Protein AF-A0A2N9WVD2-F1 (afdb_monomer_lite)

Organism: NCBI:txid1196083

Foldseek 3Di:
DPPLLVVLQVLLCVQVVDRDDSPQLLSVLSSVLLVVLVPPVLDLVVSVVVSVVPPPSVVVDDPVSVVSNSVSSNVVSVVVLVVDPCVVVVVVVDDDDPDDPDDDDDPPDPVNVVVVVVVVVVVVVVVVVVVVVVVVVVVVVPD

Secondary structure (DSSP, 8-state):
--HHHHHHHHHHHHHH-----TT-HHHHHHHHHHHHHTTTTT-HHHHHHHHHHH-GGGGG--HHHHHHHHHHHHHHHHHHHHH-TTHHHHHTT-SS-S---S--S----HHHHHHHHHHHHHHHHHHHHHHHHHHHHHHHTT-

pLDDT: mean 73.01, std 15.59, range [36.78, 88.25]

Sequence (143 aa):
MDNNIQNVIDDIYTVTKHRLDANDPLVKVLYFSLFIADKHQYILADILKEIERHCPEYAQLDNERLSMLPDVLHMQIERFNRNSEKFVEYSQKKTTNDLDLEESPKSITLATLILGYVVLLTVVIGLATIIRICLRILSEMGL

Radius of gyration: 29.09 Å; chains: 1; bounding box: 70×26×76 Å

Structure (mmCIF, N/CA/C/O backbone):
data_AF-A0A2N9WVD2-F1
#
_entry.id   AF-A0A2N9WVD2-F1
#
loop_
_atom_site.group_PDB
_atom_site.id
_atom_site.type_symbol
_atom_site.label_atom_id
_atom_site.label_alt_id
_atom_site.label_comp_id
_atom_site.label_asym_id
_atom_site.label_entity_id
_atom_site.label_seq_id
_atom_site.pdbx_PDB_ins_code
_atom_site.Cartn_x
_atom_site.Cartn_y
_atom_site.Cartn_z
_atom_site.occupancy
_atom_site.B_iso_or_equiv
_atom_site.auth_seq_id
_atom_site.auth_comp_id
_atom_site.auth_asym_id
_atom_site.auth_atom_id
_atom_site.pdbx_PDB_model_num
ATOM 1 N N . MET A 1 1 ? -17.761 -11.676 12.877 1.00 57.44 1 MET A N 1
ATOM 2 C CA . MET A 1 1 ? -17.062 -10.619 12.122 1.00 57.44 1 MET A CA 1
ATOM 3 C C . MET A 1 1 ? -15.658 -11.134 11.865 1.00 57.44 1 MET A C 1
ATOM 5 O O . MET A 1 1 ? -15.128 -11.774 12.763 1.00 57.44 1 MET A O 1
ATOM 9 N N . ASP A 1 2 ? -15.124 -10.998 10.652 1.00 76.38 2 ASP A N 1
ATOM 10 C CA . ASP A 1 2 ? -13.764 -11.464 10.341 1.00 76.38 2 ASP A CA 1
ATOM 11 C C . ASP A 1 2 ? -12.763 -10.754 11.271 1.00 76.38 2 ASP A C 1
ATOM 13 O O . ASP A 1 2 ? -12.787 -9.526 11.376 1.00 76.38 2 ASP A O 1
ATOM 17 N N . ASN A 1 3 ? -11.918 -11.518 11.971 1.00 76.56 3 ASN A N 1
ATOM 18 C CA . ASN A 1 3 ? -10.924 -10.976 12.903 1.00 76.56 3 ASN A CA 1
ATOM 19 C C . ASN A 1 3 ? -9.993 -9.974 12.205 1.00 76.56 3 ASN A C 1
ATOM 21 O O . ASN A 1 3 ? -9.569 -8.994 12.813 1.00 76.56 3 ASN A O 1
ATOM 25 N N . ASN A 1 4 ? -9.730 -10.175 10.913 1.00 80.12 4 ASN A N 1
ATOM 26 C CA . ASN A 1 4 ? -8.917 -9.266 10.115 1.00 80.12 4 ASN A CA 1
ATOM 27 C C . ASN A 1 4 ? -9.635 -7.935 9.840 1.00 80.12 4 ASN A C 1
ATOM 29 O O . ASN A 1 4 ? -8.991 -6.892 9.860 1.00 80.12 4 ASN A O 1
ATOM 33 N N . ILE A 1 5 ? -10.962 -7.935 9.664 1.00 83.25 5 ILE A N 1
ATOM 34 C CA . ILE A 1 5 ? -11.747 -6.696 9.507 1.00 83.25 5 ILE A CA 1
ATOM 35 C C . ILE A 1 5 ? -11.743 -5.894 10.811 1.00 83.25 5 ILE A C 1
ATOM 37 O O . ILE A 1 5 ? -11.582 -4.676 10.780 1.00 83.25 5 ILE A O 1
ATOM 41 N N . GLN A 1 6 ? -11.880 -6.560 11.962 1.00 84.62 6 GLN A N 1
ATOM 42 C CA . GLN A 1 6 ? -11.829 -5.870 13.252 1.00 84.62 6 GLN A CA 1
ATOM 43 C C . GLN A 1 6 ? -10.456 -5.225 13.491 1.00 84.62 6 GLN A C 1
ATOM 45 O O . GLN A 1 6 ? -10.398 -4.067 13.892 1.00 84.62 6 GLN A O 1
ATOM 50 N N . ASN A 1 7 ? -9.367 -5.923 13.151 1.00 84.50 7 ASN A N 1
ATOM 51 C CA . ASN A 1 7 ? -8.014 -5.369 13.236 1.00 84.50 7 ASN A CA 1
ATOM 52 C C . ASN A 1 7 ? -7.841 -4.118 12.361 1.00 84.50 7 ASN A C 1
ATOM 54 O O . ASN A 1 7 ? -7.232 -3.148 12.801 1.00 84.50 7 ASN A O 1
ATOM 58 N N . VAL A 1 8 ? -8.403 -4.113 11.147 1.00 84.56 8 VAL A N 1
ATOM 59 C CA . VAL A 1 8 ? -8.372 -2.943 10.253 1.00 84.56 8 VAL A CA 1
ATOM 60 C C . VAL A 1 8 ? -9.128 -1.762 10.860 1.00 84.56 8 VAL A C 1
ATOM 62 O O . VAL A 1 8 ? -8.635 -0.637 10.834 1.00 84.56 8 VAL A O 1
ATOM 65 N N . ILE A 1 9 ? -10.304 -1.999 11.440 1.00 85.50 9 ILE A N 1
ATOM 66 C CA . ILE A 1 9 ? -11.088 -0.947 12.103 1.00 85.50 9 ILE A CA 1
ATOM 67 C C . ILE A 1 9 ? -10.326 -0.383 13.306 1.00 85.50 9 ILE A C 1
ATOM 69 O O . ILE A 1 9 ? -10.282 0.835 13.492 1.00 85.50 9 ILE A O 1
ATOM 73 N N . ASP A 1 10 ? -9.694 -1.248 14.096 1.00 86.12 10 ASP A N 1
ATOM 74 C CA . ASP A 1 10 ? -8.889 -0.839 15.245 1.00 86.12 10 ASP A CA 1
ATOM 75 C C . ASP A 1 10 ? -7.646 -0.049 14.801 1.00 86.12 10 ASP A C 1
ATOM 77 O O . ASP A 1 10 ? -7.267 0.935 15.445 1.00 86.12 10 ASP A O 1
ATOM 81 N N . ASP A 1 11 ? -7.046 -0.414 13.668 1.00 83.56 11 ASP A N 1
ATOM 82 C CA . ASP A 1 11 ? -5.917 0.297 13.069 1.00 83.56 11 ASP A CA 1
ATOM 83 C C . ASP A 1 11 ? -6.316 1.700 12.597 1.00 83.56 11 ASP A C 1
ATOM 85 O O . ASP A 1 11 ? -5.665 2.691 12.944 1.00 83.56 11 ASP A O 1
ATOM 89 N N . ILE A 1 12 ? -7.440 1.813 11.892 1.00 84.12 12 ILE A N 1
ATOM 90 C CA . ILE A 1 12 ? -7.999 3.107 11.489 1.00 84.12 12 ILE A CA 1
ATOM 91 C C . ILE A 1 12 ? -8.286 3.961 12.720 1.00 84.12 12 ILE A C 1
ATOM 93 O O . ILE A 1 12 ? -7.880 5.124 12.764 1.00 84.12 12 ILE A O 1
ATOM 97 N N . TYR A 1 13 ? -8.929 3.399 13.745 1.00 85.88 13 TYR A N 1
ATOM 98 C CA . TYR A 1 13 ? -9.200 4.115 14.990 1.00 85.88 13 TYR A CA 1
ATOM 99 C C . TYR A 1 13 ? -7.910 4.566 15.684 1.00 85.88 13 TYR A C 1
ATOM 101 O O . TYR A 1 13 ? -7.858 5.653 16.261 1.00 85.88 13 TYR A O 1
ATOM 109 N N . THR A 1 14 ? -6.848 3.768 15.617 1.00 83.94 14 THR A N 1
ATOM 110 C CA . THR A 1 14 ? -5.561 4.113 16.229 1.00 83.94 14 THR A CA 1
ATOM 111 C C . THR A 1 14 ? -4.964 5.375 15.608 1.00 83.94 14 THR A C 1
ATOM 113 O O . THR A 1 14 ? -4.545 6.261 16.362 1.00 83.94 14 THR A O 1
ATOM 116 N N . VAL A 1 15 ? -4.997 5.484 14.277 1.00 78.81 15 VAL A N 1
ATOM 117 C CA . VAL A 1 15 ? -4.407 6.592 13.506 1.00 78.81 15 VAL A CA 1
ATOM 118 C C . VAL A 1 15 ? -5.323 7.816 13.471 1.00 78.81 15 VAL A C 1
ATOM 120 O O . VAL A 1 15 ? -4.907 8.921 13.803 1.00 78.81 15 VAL A O 1
ATOM 123 N N . THR A 1 16 ? -6.592 7.617 13.126 1.00 77.81 16 THR A N 1
ATOM 124 C CA . THR A 1 16 ? -7.536 8.704 12.809 1.00 77.81 16 THR A CA 1
ATOM 125 C C . THR A 1 16 ? -8.401 9.116 13.998 1.00 77.81 16 THR A C 1
ATOM 127 O O . THR A 1 16 ? -9.048 10.159 13.973 1.00 77.81 16 THR A O 1
ATOM 130 N N . LYS A 1 17 ? -8.451 8.293 15.057 1.00 82.94 17 LYS A N 1
ATOM 131 C CA . LYS A 1 17 ? -9.415 8.409 16.169 1.00 82.94 17 LYS A CA 1
ATOM 132 C C . LYS A 1 17 ? -10.878 8.350 15.721 1.00 82.94 17 LYS A C 1
ATOM 134 O O . LYS A 1 17 ? -11.764 8.748 16.475 1.00 82.94 17 LYS A O 1
ATOM 139 N N . HIS A 1 18 ? -11.157 7.857 14.516 1.00 79.50 18 HIS A N 1
ATOM 140 C CA . HIS A 1 18 ? -12.509 7.718 13.982 1.00 79.50 18 HIS A CA 1
ATOM 141 C C . HIS A 1 18 ? -12.916 6.246 13.966 1.00 79.50 18 HIS A C 1
ATOM 143 O O . HIS A 1 18 ? -12.151 5.374 13.556 1.00 79.50 18 HIS A O 1
ATOM 149 N N . ARG A 1 19 ? -14.124 5.955 14.461 1.00 79.25 19 ARG A N 1
ATOM 150 C CA . ARG A 1 19 ? -14.712 4.615 14.369 1.00 79.25 19 ARG A CA 1
ATOM 151 C C . ARG A 1 19 ? -15.520 4.530 13.087 1.00 79.25 19 ARG A C 1
ATOM 153 O O . ARG A 1 19 ? -16.584 5.137 12.996 1.00 79.25 19 ARG A O 1
ATOM 160 N N . LEU A 1 20 ? -14.993 3.793 12.119 1.00 83.94 20 LEU A N 1
ATOM 161 C CA . LEU A 1 20 ? -15.683 3.515 10.867 1.00 83.94 20 LEU A CA 1
ATOM 162 C C . LEU A 1 20 ? -16.486 2.216 10.963 1.00 83.94 20 LEU A C 1
ATOM 164 O O . LEU A 1 20 ? -16.158 1.320 11.743 1.00 83.94 20 LEU A O 1
ATOM 168 N N . ASP A 1 21 ? -17.553 2.141 10.170 1.00 85.62 21 ASP A N 1
ATOM 169 C CA . ASP A 1 21 ? -18.354 0.928 10.022 1.00 85.62 21 ASP A CA 1
ATOM 170 C C . ASP A 1 21 ? -17.590 -0.133 9.220 1.00 85.62 21 ASP A C 1
ATOM 172 O O . ASP A 1 21 ? -16.778 0.186 8.356 1.00 85.62 21 ASP A O 1
ATOM 176 N N . ALA A 1 22 ? -17.884 -1.410 9.448 1.00 83.56 22 ALA A N 1
ATOM 177 C CA . ALA A 1 22 ? -17.251 -2.497 8.703 1.00 83.56 22 ALA A CA 1
ATOM 178 C C . ALA A 1 22 ? -17.521 -2.443 7.187 1.00 83.56 22 ALA A C 1
ATOM 180 O O . ALA A 1 22 ? -16.733 -2.961 6.397 1.00 83.56 22 ALA A O 1
ATOM 181 N N . ASN A 1 23 ? -18.630 -1.829 6.769 1.00 86.38 23 ASN A N 1
ATOM 182 C CA . ASN A 1 23 ? -18.993 -1.681 5.361 1.00 86.38 23 ASN A CA 1
ATOM 183 C C . ASN A 1 23 ? -18.377 -0.448 4.702 1.00 86.38 23 ASN A C 1
ATOM 185 O O . ASN A 1 23 ? -18.592 -0.234 3.504 1.00 86.38 23 ASN A O 1
ATOM 189 N N . ASP A 1 24 ? -17.640 0.347 5.471 1.00 88.00 24 ASP A N 1
ATOM 190 C CA . ASP A 1 24 ? -17.026 1.569 5.007 1.00 88.00 24 ASP A CA 1
ATOM 191 C C . ASP A 1 24 ? -16.024 1.303 3.863 1.00 88.00 24 ASP A C 1
ATOM 193 O O . ASP A 1 24 ? -15.215 0.372 3.962 1.00 88.00 24 ASP A O 1
ATOM 197 N N . PRO A 1 25 ? -16.040 2.103 2.778 1.00 87.06 25 PRO A N 1
ATOM 198 C CA . PRO A 1 25 ? -15.112 1.931 1.663 1.00 87.06 25 PRO A CA 1
ATOM 199 C C . PRO A 1 25 ? -13.637 1.916 2.085 1.00 87.06 25 PRO A C 1
ATOM 201 O O . PRO A 1 25 ? -12.868 1.114 1.559 1.00 87.06 25 PRO A O 1
ATOM 204 N N . LEU A 1 26 ? -13.237 2.722 3.078 1.00 87.56 26 LEU A N 1
ATOM 205 C CA . LEU A 1 26 ? -11.852 2.758 3.557 1.00 87.56 26 LEU A CA 1
ATOM 206 C C . LEU A 1 26 ? -11.477 1.467 4.289 1.00 87.56 26 LEU A C 1
ATOM 208 O O . LEU A 1 26 ? -10.378 0.950 4.096 1.00 87.56 26 LEU A O 1
ATOM 212 N N . VAL A 1 27 ? -12.403 0.905 5.072 1.00 87.19 27 VAL A N 1
ATOM 213 C CA . VAL A 1 27 ? -12.204 -0.388 5.746 1.00 87.19 27 VAL A CA 1
ATOM 214 C C . VAL A 1 27 ? -12.031 -1.503 4.718 1.00 87.19 27 VAL A C 1
ATOM 216 O O . VAL A 1 27 ? -11.129 -2.324 4.859 1.00 87.19 27 VAL A O 1
ATOM 219 N N . LYS A 1 28 ? -12.837 -1.517 3.652 1.00 88.25 28 LYS A N 1
ATOM 220 C CA . LYS A 1 28 ? -12.727 -2.522 2.581 1.00 88.25 28 LYS A CA 1
ATOM 221 C C . LYS A 1 28 ? -11.407 -2.421 1.821 1.00 88.25 28 LYS A C 1
ATOM 223 O O . LYS A 1 28 ? -10.763 -3.442 1.592 1.00 88.25 28 LYS A O 1
ATOM 228 N N . VAL A 1 29 ? -10.978 -1.203 1.495 1.00 87.25 29 VAL A N 1
ATOM 229 C CA . VAL A 1 29 ? -9.693 -0.938 0.831 1.00 87.25 29 VAL A CA 1
ATOM 230 C C . VAL A 1 29 ? -8.514 -1.400 1.696 1.00 87.25 29 VAL A C 1
ATOM 232 O O . VAL A 1 29 ? -7.626 -2.106 1.217 1.00 87.25 29 VAL A O 1
ATOM 235 N N . LEU A 1 30 ? -8.516 -1.055 2.984 1.00 87.88 30 LEU A N 1
ATOM 236 C CA . LEU A 1 30 ? -7.468 -1.449 3.932 1.00 87.88 30 LEU A CA 1
ATOM 237 C C . LEU A 1 30 ? -7.524 -2.925 4.332 1.00 87.88 30 LEU A C 1
ATOM 239 O O . LEU A 1 30 ? -6.538 -3.480 4.799 1.00 87.88 30 LEU A O 1
ATOM 243 N N . TYR A 1 31 ? -8.668 -3.579 4.174 1.00 87.38 31 TYR A N 1
ATOM 244 C CA . TYR A 1 31 ? -8.760 -5.026 4.294 1.00 87.38 31 TYR A CA 1
ATOM 245 C C . TYR A 1 31 ? -8.162 -5.710 3.059 1.00 87.38 31 TYR A C 1
ATOM 247 O O . TYR A 1 31 ? -7.410 -6.673 3.192 1.00 87.38 31 TYR A O 1
ATOM 255 N N . PHE A 1 32 ? -8.426 -5.180 1.861 1.00 84.56 32 PHE A N 1
ATOM 256 C CA . PHE A 1 32 ? -7.849 -5.675 0.610 1.00 84.56 32 PHE A CA 1
ATOM 257 C C . PHE A 1 32 ? -6.317 -5.546 0.582 1.00 84.56 32 PHE A C 1
ATOM 259 O O . PHE A 1 32 ? -5.626 -6.461 0.126 1.00 84.56 32 PHE A O 1
ATOM 266 N N . SER A 1 33 ? -5.771 -4.460 1.139 1.00 82.25 33 SER A N 1
ATOM 267 C CA . SER A 1 33 ? -4.323 -4.231 1.215 1.00 82.25 33 SER A CA 1
ATOM 268 C C . SER A 1 33 ? -3.569 -5.327 1.978 1.00 82.25 33 SER A C 1
ATOM 270 O O . SER A 1 33 ? -2.443 -5.656 1.599 1.00 82.25 33 SER A O 1
ATOM 272 N N . LEU A 1 34 ? -4.187 -5.952 2.991 1.00 78.88 34 LEU A N 1
ATOM 273 C CA . LEU A 1 34 ? -3.578 -7.040 3.767 1.00 78.88 34 LEU A CA 1
ATOM 274 C C . LEU A 1 34 ? -3.208 -8.242 2.885 1.00 78.88 34 LEU A C 1
ATOM 276 O O . LEU A 1 34 ? -2.190 -8.888 3.120 1.00 78.88 34 LEU A O 1
ATOM 280 N N . PHE A 1 35 ? -3.994 -8.517 1.840 1.00 77.31 35 PHE A N 1
ATOM 281 C CA . PHE A 1 35 ? -3.745 -9.620 0.904 1.00 77.31 35 PHE A CA 1
ATOM 282 C C . PHE A 1 35 ? -2.697 -9.276 -0.164 1.00 77.31 35 PHE A C 1
ATOM 284 O O . PHE A 1 35 ? -2.078 -10.172 -0.740 1.00 77.31 35 PHE A O 1
ATOM 291 N N . ILE A 1 36 ? -2.498 -7.985 -0.4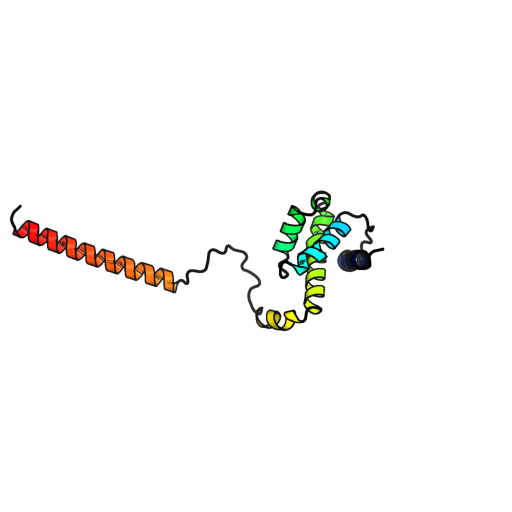40 1.00 70.50 36 ILE A N 1
ATOM 292 C CA . ILE A 1 36 ? -1.482 -7.480 -1.375 1.00 70.50 36 ILE A CA 1
ATOM 293 C C . ILE A 1 36 ? -0.117 -7.410 -0.685 1.00 70.50 36 ILE A C 1
ATOM 295 O O . ILE A 1 36 ? 0.902 -7.757 -1.289 1.00 70.50 36 ILE A O 1
ATOM 299 N N . ALA A 1 37 ? -0.090 -6.993 0.583 1.00 62.88 37 ALA A N 1
ATOM 300 C CA . ALA A 1 37 ? 1.129 -6.836 1.372 1.00 62.88 37 ALA A CA 1
ATOM 301 C C . ALA A 1 37 ? 1.950 -8.136 1.460 1.00 62.88 37 ALA A C 1
ATOM 303 O O . ALA A 1 37 ? 3.178 -8.080 1.440 1.00 62.88 37 ALA A O 1
ATOM 304 N N . ASP A 1 38 ? 1.286 -9.296 1.450 1.00 62.19 38 ASP A N 1
ATOM 305 C CA . ASP A 1 38 ? 1.928 -10.618 1.440 1.00 62.19 38 ASP A CA 1
ATOM 306 C C . ASP A 1 38 ? 2.692 -10.912 0.127 1.00 62.19 38 ASP A C 1
ATOM 308 O O . ASP A 1 38 ? 3.653 -11.681 0.101 1.00 62.19 38 ASP A O 1
ATOM 312 N N . LYS A 1 39 ? 2.314 -10.260 -0.984 1.00 57.94 39 LYS A N 1
ATOM 313 C CA . LYS A 1 39 ? 2.890 -10.491 -2.322 1.00 57.94 39 LYS A CA 1
ATOM 314 C C . LYS A 1 39 ? 3.926 -9.452 -2.754 1.00 57.94 39 LYS A C 1
ATOM 316 O O . LYS A 1 39 ? 4.866 -9.807 -3.462 1.00 57.94 39 LYS A O 1
ATOM 321 N N . HIS A 1 40 ? 3.773 -8.188 -2.358 1.00 57.47 40 HIS A N 1
ATOM 322 C CA . HIS A 1 40 ? 4.490 -7.056 -2.976 1.00 57.47 40 HIS A CA 1
ATOM 323 C C . HIS A 1 40 ? 5.710 -6.523 -2.207 1.00 57.47 40 HIS A C 1
ATOM 325 O O . HIS A 1 40 ? 6.167 -5.420 -2.486 1.00 57.47 40 HIS A O 1
ATOM 331 N N . GLN A 1 41 ? 6.276 -7.282 -1.262 1.00 58.84 41 GLN A N 1
ATOM 332 C CA . GLN A 1 41 ? 7.502 -6.898 -0.533 1.00 58.84 41 GLN A CA 1
ATOM 333 C C . GLN A 1 41 ? 7.519 -5.425 -0.059 1.00 58.84 41 GLN A C 1
ATOM 335 O O . GLN A 1 41 ? 8.515 -4.717 -0.194 1.00 58.84 41 GLN A O 1
ATOM 340 N N . TYR A 1 42 ? 6.421 -4.992 0.567 1.00 63.00 42 TYR A N 1
ATOM 341 C CA . TYR A 1 42 ? 6.395 -3.847 1.490 1.00 63.00 42 TYR A CA 1
ATOM 342 C C . TYR A 1 42 ? 6.594 -2.442 0.899 1.00 63.00 42 TYR A C 1
ATOM 344 O O . TYR A 1 42 ? 6.795 -1.493 1.660 1.00 63.00 42 TYR A O 1
ATOM 352 N N . ILE A 1 43 ? 6.517 -2.259 -0.422 1.00 69.06 43 ILE A N 1
ATOM 353 C CA . ILE A 1 43 ? 6.600 -0.922 -1.026 1.00 69.06 43 ILE A CA 1
ATOM 354 C C . ILE A 1 43 ? 5.202 -0.294 -1.054 1.00 69.06 43 ILE A C 1
ATOM 356 O O . ILE A 1 43 ? 4.343 -0.713 -1.827 1.00 69.06 43 ILE A O 1
ATOM 360 N N . LEU A 1 44 ? 4.976 0.742 -0.234 1.00 76.06 44 LEU A N 1
ATOM 361 C CA . LEU A 1 44 ? 3.685 1.444 -0.139 1.00 76.06 44 LEU A CA 1
ATOM 362 C C . LEU A 1 44 ? 3.146 1.874 -1.512 1.00 76.06 44 LEU A C 1
ATOM 364 O O . LEU A 1 44 ? 1.964 1.700 -1.788 1.00 76.06 44 LEU A O 1
ATOM 368 N N . ALA A 1 45 ? 4.012 2.408 -2.376 1.00 77.06 45 ALA A N 1
ATOM 369 C CA . ALA A 1 45 ? 3.625 2.863 -3.709 1.00 77.06 45 ALA A CA 1
ATOM 370 C C . ALA A 1 45 ? 3.082 1.726 -4.591 1.00 77.06 45 ALA A C 1
ATOM 372 O O . ALA A 1 45 ? 2.132 1.935 -5.342 1.00 77.06 45 ALA A O 1
ATOM 373 N N . ASP A 1 46 ? 3.650 0.524 -4.480 1.00 75.94 46 ASP A N 1
ATOM 374 C CA . ASP A 1 46 ? 3.194 -0.635 -5.247 1.00 75.94 46 ASP A CA 1
ATOM 375 C C . ASP A 1 46 ? 1.873 -1.169 -4.690 1.00 75.94 46 ASP A C 1
ATOM 377 O O . ASP A 1 46 ? 0.970 -1.492 -5.457 1.00 75.94 46 ASP A O 1
ATOM 381 N N . ILE A 1 47 ? 1.717 -1.172 -3.362 1.00 78.50 47 ILE A N 1
ATOM 382 C CA . ILE A 1 47 ? 0.456 -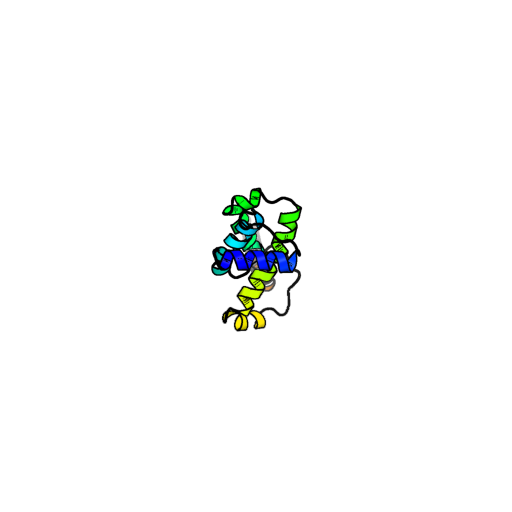1.546 -2.709 1.00 78.50 47 ILE A CA 1
ATOM 383 C C . ILE A 1 47 ? -0.663 -0.576 -3.105 1.00 78.50 47 ILE A C 1
ATOM 385 O O . ILE A 1 47 ? -1.753 -1.021 -3.453 1.00 78.50 47 ILE A O 1
ATOM 389 N N . LEU A 1 48 ? -0.399 0.733 -3.115 1.00 81.69 48 LEU A N 1
ATOM 390 C CA . LEU A 1 48 ? -1.372 1.744 -3.538 1.00 81.69 48 LEU A CA 1
ATOM 391 C C . LEU A 1 48 ? -1.780 1.579 -5.006 1.00 81.69 48 LEU A C 1
ATOM 393 O O . LEU A 1 48 ? -2.971 1.615 -5.302 1.00 81.69 48 LEU A O 1
ATOM 397 N N . LYS A 1 49 ? -0.825 1.336 -5.912 1.00 83.12 49 LYS A N 1
ATOM 398 C CA . LYS A 1 49 ? -1.127 1.067 -7.328 1.00 83.12 49 LYS A CA 1
ATOM 399 C C . LYS A 1 49 ? -1.973 -0.188 -7.510 1.00 83.12 49 LYS A C 1
ATOM 401 O O . LYS A 1 49 ? -2.880 -0.207 -8.338 1.00 83.12 49 LYS A O 1
ATOM 406 N N . GLU A 1 50 ? -1.684 -1.238 -6.749 1.00 82.62 50 GLU A N 1
ATOM 407 C CA . GLU A 1 50 ? -2.434 -2.489 -6.837 1.00 82.62 50 GLU A CA 1
ATOM 408 C C . GLU A 1 50 ? -3.854 -2.330 -6.274 1.00 82.62 50 GLU A C 1
ATOM 410 O O . GLU A 1 50 ? -4.812 -2.836 -6.860 1.00 82.62 50 GLU A O 1
ATOM 415 N N . ILE A 1 51 ? -4.012 -1.561 -5.191 1.00 85.25 51 ILE A N 1
ATOM 416 C CA . ILE A 1 51 ? -5.318 -1.157 -4.656 1.00 85.25 51 ILE A CA 1
ATOM 417 C C . ILE A 1 51 ? -6.101 -0.369 -5.707 1.00 85.25 51 ILE A C 1
ATOM 419 O O . ILE A 1 51 ? -7.234 -0.733 -6.002 1.00 85.25 51 ILE A O 1
ATOM 423 N N . GLU A 1 52 ? -5.512 0.669 -6.302 1.00 85.38 52 GLU A N 1
ATOM 424 C CA . GLU A 1 52 ? -6.175 1.494 -7.320 1.00 85.38 52 GLU A CA 1
ATOM 425 C C . GLU A 1 52 ? -6.634 0.652 -8.519 1.00 85.38 52 GLU A C 1
ATOM 427 O O . GLU A 1 52 ? -7.715 0.859 -9.071 1.00 85.38 52 GLU A O 1
ATOM 432 N N . ARG A 1 53 ? -5.836 -0.349 -8.900 1.00 84.81 53 ARG A N 1
ATOM 433 C CA . ARG A 1 53 ? -6.121 -1.221 -10.039 1.00 84.81 53 ARG A CA 1
ATOM 434 C C . ARG A 1 53 ? -7.184 -2.282 -9.754 1.00 84.81 53 ARG A C 1
ATOM 436 O O . ARG A 1 53 ? -7.934 -2.638 -10.665 1.00 84.81 53 ARG A O 1
ATOM 443 N N . HIS A 1 54 ? -7.212 -2.835 -8.543 1.00 85.25 54 HIS A N 1
ATOM 444 C CA . HIS A 1 54 ? -7.985 -4.042 -8.234 1.00 85.25 54 HIS A CA 1
ATOM 445 C C . HIS A 1 54 ? -9.105 -3.849 -7.204 1.00 85.25 54 HIS A C 1
ATOM 447 O O . HIS A 1 54 ? -9.970 -4.721 -7.108 1.00 85.25 54 HIS A O 1
ATOM 453 N N . CYS A 1 55 ? -9.138 -2.732 -6.474 1.00 85.75 55 CYS A N 1
ATOM 454 C CA . CYS A 1 55 ? -10.162 -2.429 -5.477 1.00 85.75 55 CYS A CA 1
ATOM 455 C C . CYS A 1 55 ? -11.098 -1.312 -5.977 1.00 85.75 55 CYS A C 1
ATOM 457 O O . CYS A 1 55 ? -10.741 -0.134 -5.921 1.00 85.75 55 CYS A O 1
ATOM 459 N N . PRO A 1 56 ? -12.315 -1.640 -6.447 1.00 87.00 56 PRO A N 1
ATOM 460 C CA . PRO A 1 56 ? -13.260 -0.637 -6.943 1.00 87.00 56 PRO A CA 1
ATOM 461 C C . PRO A 1 56 ? -13.752 0.325 -5.850 1.00 87.00 56 PRO A C 1
ATOM 463 O O . PRO A 1 56 ? -14.181 1.438 -6.153 1.00 87.00 56 PRO A O 1
ATOM 466 N N . GLU A 1 57 ? -13.683 -0.066 -4.577 1.00 87.81 57 GLU A N 1
ATOM 467 C CA . GLU A 1 57 ? -13.994 0.790 -3.430 1.00 87.81 57 GLU A CA 1
ATOM 468 C C . GLU A 1 57 ? -13.007 1.951 -3.269 1.00 87.81 57 GLU A C 1
ATOM 470 O O . GLU A 1 57 ? -13.371 2.964 -2.676 1.00 87.81 57 GLU A O 1
ATOM 475 N N . TYR A 1 58 ? -11.805 1.859 -3.850 1.00 85.88 58 TYR A N 1
ATOM 476 C CA . TYR A 1 58 ? -10.840 2.960 -3.866 1.00 85.88 58 TYR A CA 1
ATOM 477 C C . TYR A 1 58 ? -11.408 4.208 -4.558 1.00 85.88 58 TYR A C 1
ATOM 479 O O . TYR A 1 58 ? -11.257 5.319 -4.058 1.00 85.88 58 TYR A O 1
ATOM 487 N N . ALA A 1 59 ? -12.158 4.028 -5.650 1.00 86.00 59 ALA A N 1
ATOM 488 C CA . ALA A 1 59 ? -12.808 5.125 -6.370 1.00 86.00 59 ALA A CA 1
ATOM 489 C C . ALA A 1 59 ? -13.970 5.776 -5.591 1.00 86.00 59 ALA A C 1
ATOM 491 O O . ALA A 1 59 ? -14.486 6.810 -6.010 1.00 86.00 59 ALA A O 1
ATOM 492 N N . GLN A 1 60 ? -14.407 5.166 -4.484 1.00 87.56 60 GLN A N 1
ATOM 493 C CA . GLN A 1 60 ? -15.474 5.678 -3.617 1.00 87.56 60 GLN A CA 1
ATOM 494 C C . GLN A 1 60 ? -14.926 6.469 -2.422 1.00 87.56 60 GLN A C 1
ATOM 496 O O . GLN A 1 60 ? -15.710 6.988 -1.627 1.00 87.56 60 GLN A O 1
ATOM 501 N N . LEU A 1 61 ? -13.601 6.538 -2.263 1.00 86.50 61 LEU A N 1
ATOM 502 C CA . LEU A 1 61 ? -12.967 7.302 -1.197 1.00 86.50 61 LEU A CA 1
ATOM 503 C C . LEU A 1 61 ? -13.039 8.799 -1.508 1.00 86.50 61 LEU A C 1
ATOM 505 O O . LEU A 1 61 ? -12.682 9.242 -2.599 1.00 86.50 61 LEU A O 1
ATOM 509 N N . ASP A 1 62 ? -13.485 9.584 -0.531 1.00 86.31 62 ASP A N 1
ATOM 510 C CA . ASP A 1 62 ? -13.366 11.037 -0.581 1.00 86.31 62 ASP A CA 1
ATOM 511 C C . ASP A 1 62 ? -11.923 11.485 -0.270 1.00 86.31 62 ASP A C 1
ATOM 513 O O . ASP A 1 62 ? -11.063 10.696 0.130 1.00 86.31 62 ASP A O 1
ATOM 517 N N . ASN A 1 63 ? -11.639 12.776 -0.457 1.00 84.44 63 ASN A N 1
ATOM 518 C CA . ASN A 1 63 ? -10.298 13.327 -0.238 1.00 84.44 63 ASN A CA 1
ATOM 519 C C . ASN A 1 63 ? -9.807 13.157 1.209 1.00 84.44 63 ASN A C 1
ATOM 521 O O . ASN A 1 63 ? -8.606 13.016 1.436 1.00 84.44 63 ASN A O 1
ATOM 525 N N . GLU A 1 64 ? -10.719 13.162 2.182 1.00 84.81 64 GLU A N 1
ATOM 526 C CA . GLU A 1 64 ? -10.388 12.956 3.591 1.00 84.81 64 GLU A CA 1
ATOM 527 C C . GLU A 1 64 ? -9.917 11.513 3.815 1.00 84.81 64 GLU A C 1
ATOM 529 O O . GLU A 1 64 ? -8.815 11.283 4.316 1.00 84.81 64 GLU A O 1
ATOM 534 N N . ARG A 1 65 ? -10.678 10.530 3.334 1.00 82.44 65 ARG A N 1
ATOM 535 C CA . ARG A 1 65 ? -10.359 9.097 3.409 1.00 82.44 65 ARG A CA 1
ATOM 536 C C . ARG A 1 65 ? -9.092 8.754 2.630 1.00 82.44 65 ARG A C 1
ATOM 538 O O . ARG A 1 65 ? -8.282 7.961 3.107 1.00 82.44 65 ARG A O 1
ATOM 545 N N . LEU A 1 66 ? -8.899 9.364 1.459 1.00 83.25 66 LEU A N 1
ATOM 546 C CA . LEU A 1 66 ? -7.681 9.219 0.658 1.00 83.25 66 LEU A CA 1
ATOM 547 C C . LEU A 1 66 ? -6.450 9.739 1.402 1.00 83.25 66 LEU A C 1
ATOM 549 O O . LEU A 1 66 ? -5.397 9.113 1.322 1.00 83.25 66 LEU A O 1
ATOM 553 N N . SER A 1 67 ? -6.576 10.834 2.157 1.00 82.94 67 SER A N 1
ATOM 554 C CA . SER A 1 67 ? -5.470 11.357 2.967 1.00 82.94 67 SER A CA 1
ATOM 555 C C . SER A 1 67 ? -5.107 10.447 4.147 1.00 82.94 67 SER A C 1
ATOM 557 O O . SER A 1 67 ? -3.943 10.378 4.523 1.00 82.94 67 SER A O 1
ATOM 559 N N . MET A 1 68 ? -6.077 9.698 4.685 1.00 82.75 68 MET A N 1
ATOM 560 C CA . MET A 1 68 ? -5.869 8.758 5.796 1.00 82.75 68 MET A CA 1
ATOM 561 C C . MET A 1 68 ? -5.254 7.424 5.348 1.00 82.75 68 MET A C 1
ATOM 563 O O . MET A 1 68 ? -4.669 6.701 6.156 1.00 82.75 68 MET A O 1
ATOM 567 N N . LEU A 1 69 ? -5.404 7.066 4.071 1.00 84.31 69 LEU A N 1
ATOM 568 C CA . LEU A 1 69 ? -5.008 5.762 3.550 1.00 84.31 69 LEU A CA 1
ATOM 569 C C . LEU A 1 69 ? -3.491 5.485 3.670 1.00 84.31 69 LEU A C 1
ATOM 571 O O . LEU A 1 69 ? -3.146 4.407 4.159 1.00 84.31 69 LEU A O 1
ATOM 575 N N . PRO A 1 70 ? -2.574 6.404 3.294 1.00 82.69 70 PRO A N 1
ATOM 576 C CA . PRO A 1 70 ? -1.133 6.184 3.426 1.00 82.69 70 PRO A CA 1
ATOM 577 C C . PRO A 1 70 ? -0.690 5.927 4.868 1.00 82.69 70 PRO A C 1
ATOM 579 O O . PRO A 1 70 ? 0.114 5.026 5.096 1.00 82.69 70 PRO A O 1
ATOM 582 N N . ASP A 1 71 ? -1.236 6.667 5.835 1.00 84.00 71 ASP A N 1
ATOM 583 C CA . ASP A 1 71 ? -0.849 6.558 7.246 1.00 84.00 71 ASP A CA 1
ATOM 584 C C . ASP A 1 71 ? -1.239 5.199 7.833 1.00 84.00 71 ASP A C 1
ATOM 586 O O . ASP A 1 71 ? -0.439 4.534 8.501 1.00 84.00 71 ASP A O 1
ATOM 590 N N . VAL A 1 72 ? -2.462 4.742 7.543 1.00 83.81 72 VAL A N 1
ATOM 591 C CA . VAL A 1 72 ? -2.931 3.437 8.021 1.00 83.81 72 VAL A CA 1
ATOM 592 C C . VAL A 1 72 ? -2.186 2.300 7.317 1.00 83.81 72 VAL A C 1
ATOM 594 O O . VAL A 1 72 ? -1.777 1.344 7.980 1.00 83.81 72 VAL A O 1
ATOM 597 N N . LEU A 1 73 ? -1.924 2.416 6.010 1.00 84.88 73 LEU A N 1
ATOM 598 C CA . LEU A 1 73 ? -1.114 1.439 5.276 1.00 84.88 73 LEU A CA 1
ATOM 599 C C . LEU A 1 73 ? 0.319 1.366 5.809 1.00 84.88 73 LEU A C 1
ATOM 601 O O . LEU A 1 73 ? 0.839 0.267 5.992 1.00 84.88 73 LEU A O 1
ATOM 605 N N . HIS A 1 74 ? 0.952 2.503 6.107 1.00 82.75 74 HIS A N 1
ATOM 606 C CA . HIS A 1 74 ? 2.284 2.536 6.711 1.00 82.75 74 HIS A CA 1
ATOM 607 C C . HIS A 1 74 ? 2.328 1.755 8.022 1.00 82.75 74 HIS A C 1
ATOM 609 O O . HIS A 1 74 ? 3.210 0.913 8.206 1.00 82.75 74 HIS A O 1
ATOM 615 N N . MET A 1 75 ? 1.352 1.980 8.902 1.00 82.69 75 MET A N 1
ATOM 616 C CA . MET A 1 75 ? 1.264 1.268 10.173 1.00 82.69 75 MET A CA 1
ATOM 617 C C . MET A 1 75 ? 1.031 -0.240 9.979 1.00 82.69 75 MET A C 1
ATOM 619 O O . MET A 1 75 ? 1.659 -1.052 10.663 1.00 82.69 75 MET A O 1
ATOM 623 N N . GLN A 1 76 ? 0.168 -0.635 9.038 1.00 79.06 76 GLN A N 1
ATOM 624 C CA . GLN A 1 76 ? -0.078 -2.046 8.717 1.00 79.06 76 GLN A CA 1
ATOM 625 C C . GLN A 1 76 ? 1.183 -2.737 8.181 1.00 79.06 76 GLN A C 1
ATOM 627 O O . GLN A 1 76 ? 1.526 -3.830 8.637 1.00 79.06 76 GLN A O 1
ATOM 632 N N . ILE A 1 77 ? 1.908 -2.083 7.268 1.00 77.50 77 ILE A N 1
ATOM 633 C CA . ILE A 1 77 ? 3.177 -2.573 6.714 1.00 77.50 77 ILE A CA 1
ATOM 634 C C . ILE A 1 77 ? 4.227 -2.695 7.822 1.00 77.50 77 ILE A C 1
ATOM 636 O O . ILE A 1 77 ? 4.905 -3.716 7.914 1.00 77.50 77 ILE A O 1
ATOM 640 N N . GLU A 1 78 ? 4.355 -1.693 8.694 1.00 76.69 78 GLU A N 1
ATOM 641 C CA . GLU A 1 78 ? 5.301 -1.725 9.811 1.00 76.69 78 GLU A CA 1
ATOM 642 C C . GLU A 1 78 ? 4.991 -2.866 10.789 1.00 76.69 78 GLU A C 1
ATOM 644 O O . GLU A 1 78 ? 5.895 -3.601 11.195 1.00 76.69 78 GLU A O 1
ATOM 649 N N . ARG A 1 79 ? 3.718 -3.060 11.145 1.00 76.25 79 ARG A N 1
ATOM 650 C CA . ARG A 1 79 ? 3.295 -4.157 12.023 1.00 76.25 79 ARG A CA 1
ATOM 651 C C . ARG A 1 79 ? 3.578 -5.517 11.389 1.00 76.25 79 ARG A C 1
ATOM 653 O O . ARG A 1 79 ? 4.097 -6.402 12.067 1.00 76.25 79 ARG A O 1
ATOM 660 N N . PHE A 1 80 ? 3.265 -5.681 10.106 1.00 74.19 80 PHE A N 1
ATOM 661 C CA . PHE A 1 80 ? 3.553 -6.916 9.380 1.00 74.19 80 PHE A CA 1
ATOM 662 C C . PHE A 1 80 ? 5.059 -7.198 9.343 1.00 74.19 80 PHE A C 1
ATOM 664 O O . PHE A 1 80 ? 5.494 -8.312 9.625 1.00 74.19 80 PHE A O 1
ATOM 671 N N . ASN A 1 81 ? 5.860 -6.164 9.092 1.00 67.31 81 ASN A N 1
ATOM 672 C CA . ASN A 1 81 ? 7.316 -6.230 9.089 1.00 67.31 81 ASN A CA 1
ATOM 673 C C . ASN A 1 81 ? 7.891 -6.656 10.443 1.00 67.31 81 ASN A C 1
ATOM 675 O O . ASN A 1 81 ? 8.692 -7.582 10.494 1.00 67.31 81 ASN A O 1
ATOM 679 N N . ARG A 1 82 ? 7.454 -6.045 11.550 1.00 68.62 82 ARG A N 1
ATOM 680 C CA . ARG A 1 82 ? 7.905 -6.420 12.904 1.00 68.62 82 ARG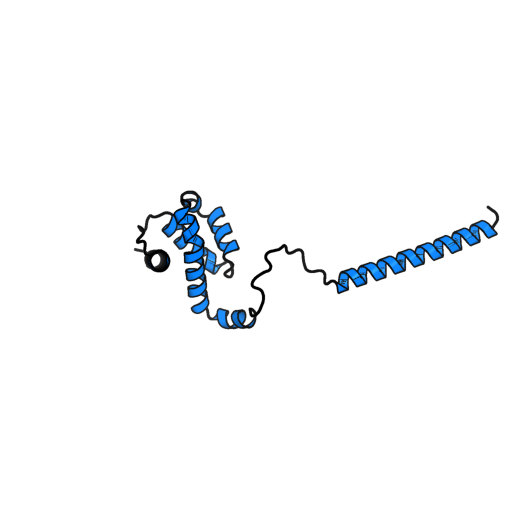 A CA 1
ATOM 681 C C . ARG A 1 82 ? 7.586 -7.874 13.260 1.00 68.62 82 ARG A C 1
ATOM 683 O O . ARG A 1 82 ? 8.317 -8.480 14.037 1.00 68.62 82 ARG A O 1
ATOM 690 N N . ASN A 1 83 ? 6.515 -8.420 12.690 1.00 68.69 83 ASN A N 1
ATOM 691 C CA . ASN A 1 83 ? 6.072 -9.792 12.926 1.00 68.69 83 ASN A CA 1
ATOM 692 C C . ASN A 1 83 ? 6.674 -10.807 11.935 1.00 68.69 83 ASN A C 1
ATOM 694 O O . ASN A 1 83 ? 6.479 -12.008 12.109 1.00 68.69 83 ASN A O 1
ATOM 698 N N . SER A 1 84 ? 7.394 -10.353 10.905 1.00 60.16 84 SER A N 1
ATOM 699 C CA . SER A 1 84 ? 8.031 -11.208 9.903 1.00 60.16 84 SER A CA 1
ATOM 700 C C . SER A 1 84 ? 9.497 -11.458 10.267 1.00 60.16 84 SER A C 1
ATOM 702 O O . SER A 1 84 ? 10.292 -10.523 10.345 1.00 60.16 84 SER A O 1
ATOM 704 N N . GLU A 1 85 ? 9.903 -12.723 10.422 1.00 55.81 85 GLU A N 1
ATOM 705 C CA . GLU A 1 85 ? 11.309 -13.106 10.674 1.00 55.81 85 GLU A CA 1
ATOM 706 C C . GLU A 1 85 ? 12.283 -12.573 9.597 1.00 55.81 85 GLU A C 1
ATOM 708 O O . GLU A 1 85 ? 13.468 -12.378 9.866 1.00 55.81 85 GLU A O 1
ATOM 713 N N . LYS A 1 86 ? 11.785 -12.252 8.392 1.00 51.28 86 LYS A N 1
ATOM 714 C CA . LYS A 1 86 ? 12.559 -11.659 7.284 1.00 51.28 86 LYS A CA 1
ATOM 715 C C . LYS A 1 86 ? 13.019 -10.213 7.522 1.00 51.28 86 LYS A C 1
ATOM 717 O O . LYS A 1 86 ? 13.835 -9.709 6.751 1.00 51.28 86 LYS A O 1
ATOM 722 N N . PHE A 1 87 ? 12.533 -9.529 8.559 1.00 48.00 87 PHE A N 1
ATOM 723 C CA . PHE A 1 87 ? 12.890 -8.130 8.829 1.00 48.00 87 PHE A CA 1
ATOM 724 C C . PHE A 1 87 ? 14.330 -7.946 9.332 1.00 48.00 87 PHE A C 1
ATOM 726 O O . PHE A 1 87 ? 14.936 -6.895 9.107 1.00 48.00 87 PHE A O 1
ATOM 733 N N . VAL A 1 88 ? 14.917 -8.980 9.947 1.00 47.53 88 VAL A N 1
ATOM 734 C CA . VAL A 1 88 ? 16.298 -8.927 10.459 1.00 47.53 88 VAL A CA 1
ATOM 735 C C . VAL A 1 88 ? 17.311 -8.745 9.320 1.00 47.53 88 VAL A C 1
ATOM 737 O O . VAL A 1 88 ? 18.299 -8.034 9.485 1.00 47.53 88 VAL A O 1
ATOM 740 N N . GLU A 1 89 ? 17.038 -9.300 8.136 1.00 44.75 89 GLU A N 1
ATOM 741 C CA . GLU A 1 89 ? 17.949 -9.221 6.986 1.00 44.75 89 GLU A CA 1
ATOM 742 C C . GLU A 1 89 ? 17.834 -7.883 6.226 1.00 44.75 89 GLU A C 1
ATOM 744 O O . GLU A 1 89 ? 18.812 -7.392 5.661 1.00 44.75 89 GLU A O 1
ATOM 749 N N . TYR A 1 90 ? 16.662 -7.234 6.257 1.00 40.84 90 TYR A N 1
ATOM 750 C CA . TYR A 1 90 ? 16.428 -5.973 5.539 1.00 40.84 90 TYR A CA 1
ATOM 751 C C . TYR A 1 90 ? 16.826 -4.732 6.348 1.00 40.84 90 TYR A C 1
ATOM 753 O O . TYR A 1 90 ? 17.347 -3.769 5.780 1.00 40.84 90 TYR A O 1
ATOM 761 N N . SER A 1 91 ? 16.653 -4.752 7.677 1.00 42.81 91 SER A N 1
ATOM 762 C CA . SER A 1 91 ? 17.043 -3.623 8.537 1.00 42.81 91 SER A CA 1
ATOM 763 C C . SER A 1 91 ? 18.561 -3.412 8.597 1.00 42.81 91 SER A C 1
ATOM 765 O O . SER A 1 91 ? 18.999 -2.305 8.895 1.00 42.81 91 SER A O 1
ATOM 767 N N . GLN A 1 92 ? 19.374 -4.424 8.268 1.00 44.00 92 GLN A N 1
ATOM 768 C CA . GLN A 1 92 ? 20.822 -4.256 8.083 1.00 44.00 92 GLN A CA 1
ATOM 769 C C . GLN A 1 92 ? 21.202 -3.633 6.732 1.00 44.00 92 GLN A C 1
ATOM 771 O O . GLN A 1 92 ? 22.331 -3.175 6.573 1.00 44.00 92 GLN A O 1
ATOM 776 N N . LYS A 1 93 ? 20.281 -3.586 5.761 1.00 44.50 93 LYS A N 1
ATOM 777 C CA . LYS A 1 93 ? 20.541 -3.054 4.416 1.00 44.50 93 LYS A CA 1
ATOM 778 C C . LYS A 1 93 ? 20.016 -1.633 4.202 1.00 44.50 93 LYS A C 1
ATOM 780 O O . LYS A 1 93 ? 20.350 -1.026 3.190 1.00 44.50 93 LYS A O 1
ATOM 785 N N . LYS A 1 94 ? 19.219 -1.100 5.135 1.00 41.59 94 LYS A N 1
ATOM 786 C CA . LYS A 1 94 ? 18.618 0.238 5.041 1.00 41.59 94 LYS A CA 1
ATOM 787 C C . LYS A 1 94 ? 19.103 1.160 6.161 1.00 41.59 94 LYS A C 1
ATOM 789 O O . LYS A 1 94 ? 18.330 1.626 6.988 1.00 41.59 94 LYS A O 1
ATOM 794 N N . THR A 1 95 ? 20.395 1.460 6.130 1.00 38.72 95 THR A N 1
ATOM 795 C CA . THR A 1 95 ? 20.896 2.753 6.602 1.00 38.72 95 THR A CA 1
ATOM 796 C C . THR A 1 95 ? 21.344 3.491 5.351 1.00 38.72 95 THR A C 1
ATOM 798 O O . THR A 1 95 ? 22.159 2.948 4.619 1.00 38.72 95 THR A O 1
ATOM 801 N N . THR A 1 96 ? 20.802 4.694 5.148 1.00 41.72 96 THR A N 1
ATOM 802 C CA . THR A 1 96 ? 20.970 5.634 4.018 1.00 41.72 96 THR A CA 1
ATOM 803 C C . THR A 1 96 ? 20.016 5.450 2.836 1.00 41.72 96 THR A C 1
ATOM 805 O O . THR A 1 96 ? 19.933 4.373 2.255 1.00 41.72 96 THR A O 1
ATOM 808 N N . ASN A 1 97 ? 19.374 6.563 2.468 1.00 40.38 97 ASN A N 1
ATOM 809 C CA . ASN A 1 97 ? 18.514 6.818 1.303 1.00 40.38 97 ASN A CA 1
ATOM 810 C C . ASN A 1 97 ? 17.009 6.846 1.617 1.00 40.38 97 ASN A C 1
ATOM 812 O O . ASN A 1 97 ? 16.203 6.151 1.002 1.00 40.38 97 ASN A O 1
ATOM 816 N N . ASP A 1 98 ? 16.641 7.702 2.573 1.00 38.62 98 ASP A N 1
ATOM 817 C CA . ASP A 1 98 ? 15.520 8.613 2.336 1.00 38.62 98 ASP A CA 1
ATOM 818 C C . ASP A 1 98 ? 16.046 9.765 1.470 1.00 38.62 98 ASP A C 1
ATOM 820 O O . ASP A 1 98 ? 17.127 10.281 1.753 1.00 38.62 98 ASP A O 1
ATOM 824 N N . LEU A 1 99 ? 15.271 10.140 0.447 1.00 46.91 99 LEU A N 1
ATOM 825 C CA . LEU A 1 99 ? 15.567 11.098 -0.634 1.00 46.91 99 LEU A CA 1
ATOM 826 C C . LEU A 1 99 ? 16.427 10.544 -1.781 1.00 46.91 99 LEU A C 1
ATOM 828 O O . LEU A 1 99 ? 17.598 10.865 -1.900 1.00 46.91 99 LEU A O 1
ATOM 832 N N . ASP A 1 100 ? 15.806 9.749 -2.652 1.00 36.78 100 ASP A N 1
ATOM 833 C CA . ASP A 1 100 ? 15.978 9.922 -4.102 1.00 36.78 100 ASP A CA 1
ATOM 834 C C . ASP A 1 100 ? 14.818 9.226 -4.817 1.00 36.78 100 ASP A C 1
ATOM 836 O O . ASP A 1 100 ? 14.851 8.051 -5.190 1.00 36.78 100 ASP A O 1
ATOM 840 N N . LEU A 1 101 ? 13.728 9.979 -4.932 1.00 43.03 101 LEU A N 1
ATOM 841 C CA . LEU A 1 101 ? 12.655 9.700 -5.866 1.00 43.03 101 LEU A CA 1
ATOM 842 C C . LEU A 1 101 ? 13.023 10.385 -7.185 1.00 43.03 101 LEU A C 1
ATOM 844 O O . LEU A 1 101 ? 12.476 11.435 -7.486 1.00 43.03 101 LEU A O 1
ATOM 848 N N . GLU A 1 102 ? 13.938 9.806 -7.958 1.00 37.59 102 GLU A N 1
ATOM 849 C CA . GLU A 1 102 ? 14.027 10.070 -9.396 1.00 37.59 102 GLU A CA 1
ATOM 850 C C . GLU A 1 102 ? 14.613 8.848 -10.124 1.00 37.59 102 GLU A C 1
ATOM 852 O O . GLU A 1 102 ? 15.761 8.455 -9.955 1.00 37.59 102 GLU A O 1
ATOM 857 N N . GLU A 1 10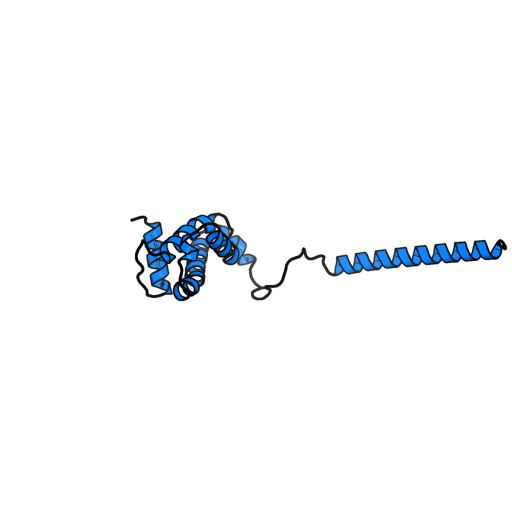3 ? 13.727 8.206 -10.887 1.00 38.28 103 GLU A N 1
ATOM 858 C CA . GLU A 1 103 ? 13.996 7.567 -12.174 1.00 38.28 103 GLU A CA 1
ATOM 859 C C . GLU A 1 103 ? 15.180 6.580 -12.267 1.00 38.28 103 GLU A C 1
ATOM 861 O O . GLU A 1 103 ? 16.318 6.914 -12.581 1.00 38.28 103 GLU A O 1
ATOM 866 N N . SER A 1 104 ? 14.870 5.289 -12.116 1.00 37.00 104 SER A N 1
ATOM 867 C CA . SER A 1 104 ? 15.738 4.215 -12.603 1.00 37.00 104 SER A CA 1
ATOM 868 C C . SER A 1 104 ? 15.602 4.071 -14.122 1.00 37.00 104 SER A C 1
ATOM 870 O O . SER A 1 104 ? 14.579 3.583 -14.610 1.00 37.00 104 SER A O 1
ATOM 872 N N . PRO A 1 105 ? 16.691 4.314 -14.862 1.00 41.25 105 PRO A N 1
ATOM 873 C CA . PRO A 1 105 ? 17.168 3.349 -15.823 1.00 41.25 105 PRO A CA 1
ATOM 874 C C . PRO A 1 105 ? 18.517 2.845 -15.314 1.00 41.25 105 PRO A C 1
ATOM 876 O O . PRO A 1 105 ? 19.457 3.619 -15.175 1.00 41.25 105 PRO A O 1
ATOM 879 N N . LYS A 1 106 ? 18.585 1.541 -15.008 1.00 46.69 106 LYS A N 1
ATOM 880 C CA . LYS A 1 106 ? 19.802 0.712 -14.867 1.00 46.69 106 LYS A CA 1
ATOM 881 C C . LYS A 1 106 ? 21.094 1.535 -14.842 1.00 46.69 106 LYS A C 1
ATOM 883 O O . LYS A 1 106 ? 21.586 1.913 -15.903 1.00 46.69 106 LYS A O 1
ATOM 888 N N . SER A 1 107 ? 21.631 1.781 -13.649 1.00 42.06 107 SER A N 1
ATOM 889 C CA . SER A 1 107 ? 22.862 2.539 -13.436 1.00 42.06 107 SER A CA 1
ATOM 890 C C . SER A 1 107 ? 24.038 1.911 -14.191 1.00 42.06 107 SER A C 1
ATOM 892 O O . SER A 1 107 ? 24.778 1.065 -13.693 1.00 42.06 107 SER A O 1
ATOM 894 N N . ILE A 1 108 ? 24.216 2.352 -15.434 1.00 54.00 108 ILE A N 1
ATOM 895 C CA . ILE A 1 108 ? 25.473 2.263 -16.159 1.00 54.00 108 ILE A CA 1
ATOM 896 C C . ILE A 1 108 ? 26.405 3.169 -15.366 1.00 54.00 108 ILE A C 1
ATOM 898 O O . ILE A 1 108 ? 26.304 4.394 -15.421 1.00 54.00 108 ILE A O 1
ATOM 902 N N . THR A 1 109 ? 27.243 2.556 -14.537 1.00 60.25 109 THR A N 1
ATOM 903 C CA . THR A 1 109 ? 28.235 3.245 -13.719 1.00 60.25 109 THR A CA 1
ATOM 904 C C . THR A 1 109 ? 29.005 4.231 -14.597 1.00 60.25 109 THR A C 1
ATOM 906 O O . THR A 1 109 ? 29.365 3.914 -15.729 1.00 60.25 109 THR A O 1
ATOM 909 N N . LEU A 1 110 ? 29.272 5.437 -14.084 1.00 57.47 110 LEU A N 1
ATOM 910 C CA . LEU A 1 110 ? 30.025 6.490 -14.785 1.00 57.47 110 LEU A CA 1
ATOM 911 C C . LEU A 1 110 ? 31.320 5.937 -15.417 1.00 57.47 110 LEU A C 1
ATOM 913 O O . LEU A 1 110 ? 31.701 6.314 -16.521 1.00 57.47 110 LEU A O 1
ATOM 917 N N . ALA A 1 111 ? 31.938 4.960 -14.746 1.00 58.91 111 ALA A N 1
ATOM 918 C CA . ALA A 1 111 ? 33.078 4.196 -15.236 1.00 58.91 111 ALA A CA 1
ATOM 919 C C . ALA A 1 111 ? 32.819 3.477 -16.576 1.00 58.91 111 ALA A C 1
ATOM 921 O O . ALA A 1 111 ? 33.675 3.512 -17.453 1.00 58.91 111 ALA A O 1
ATOM 922 N N . THR A 1 112 ? 31.654 2.857 -16.771 1.00 65.75 112 THR A N 1
ATOM 923 C CA . THR A 1 112 ? 31.280 2.158 -18.011 1.00 65.75 112 THR A CA 1
ATOM 924 C C . THR A 1 112 ? 31.021 3.133 -19.159 1.00 65.75 112 THR A C 1
ATOM 926 O O . THR A 1 112 ? 31.417 2.857 -20.290 1.00 65.75 112 THR A O 1
ATOM 929 N N . LEU A 1 113 ? 30.426 4.296 -18.876 1.00 68.31 113 LEU A N 1
ATOM 930 C CA . LEU A 1 113 ? 30.239 5.367 -19.863 1.00 68.31 113 LEU A CA 1
ATOM 931 C C . LEU A 1 113 ? 31.578 5.980 -20.296 1.00 68.31 113 LEU A C 1
ATOM 933 O O . LEU A 1 113 ? 31.828 6.129 -21.492 1.00 68.31 113 LEU A O 1
ATOM 937 N N . ILE A 1 114 ? 32.466 6.264 -19.338 1.00 71.25 114 ILE A N 1
ATOM 938 C CA . ILE A 1 114 ? 33.822 6.758 -19.615 1.00 71.25 114 ILE A CA 1
ATOM 939 C C . ILE A 1 114 ? 34.607 5.722 -20.425 1.00 71.25 114 ILE A C 1
ATOM 941 O O . ILE A 1 114 ? 35.224 6.073 -21.429 1.00 71.25 114 ILE A O 1
ATOM 945 N N . LEU A 1 115 ? 34.551 4.443 -20.041 1.00 74.56 115 LEU A N 1
ATOM 946 C CA . LEU A 1 115 ? 35.255 3.377 -20.751 1.00 74.56 115 LEU A CA 1
ATOM 947 C C . LEU A 1 115 ? 34.746 3.231 -22.193 1.00 74.56 115 LEU A C 1
ATOM 949 O O . LEU A 1 115 ? 35.551 3.174 -23.121 1.00 74.56 115 LEU A O 1
ATOM 953 N N . GLY A 1 116 ? 33.425 3.240 -22.396 1.00 76.88 116 GLY A N 1
ATOM 954 C CA . GLY A 1 116 ? 32.824 3.194 -23.731 1.00 76.88 116 GLY A CA 1
ATOM 955 C C . GLY A 1 116 ? 33.226 4.388 -24.600 1.00 76.88 116 GLY A C 1
ATOM 956 O O . GLY A 1 116 ? 33.581 4.214 -25.766 1.00 76.88 116 GLY A O 1
ATOM 957 N N . TYR A 1 117 ? 33.248 5.591 -24.024 1.00 80.19 117 TYR A N 1
ATOM 958 C CA . TYR A 1 117 ? 33.643 6.810 -24.728 1.00 80.19 117 TYR A CA 1
ATOM 959 C C . TYR A 1 117 ? 35.126 6.808 -25.129 1.00 80.19 117 TYR A C 1
ATOM 961 O O . TYR A 1 117 ? 35.460 7.151 -26.264 1.00 80.19 117 TYR A O 1
ATOM 969 N N . VAL A 1 118 ? 36.022 6.360 -24.242 1.00 82.25 118 VAL A N 1
ATOM 970 C CA . VAL A 1 118 ? 37.462 6.243 -24.538 1.00 82.25 118 VAL A CA 1
ATOM 971 C C . VAL A 1 118 ? 37.715 5.227 -25.655 1.00 82.25 118 VAL A C 1
ATOM 973 O O . VAL A 1 118 ? 38.508 5.492 -26.563 1.00 82.25 118 VAL A O 1
ATOM 976 N N . VAL A 1 119 ? 37.011 4.091 -25.646 1.00 83.69 119 VAL A N 1
ATOM 977 C CA . VAL A 1 119 ? 37.123 3.080 -26.710 1.00 83.69 119 VAL A CA 1
ATOM 978 C C . VAL A 1 119 ? 36.638 3.646 -28.045 1.00 83.69 119 VAL A C 1
ATOM 980 O O . VAL A 1 119 ? 37.333 3.514 -29.053 1.00 83.69 119 VAL A O 1
ATOM 983 N N . LEU A 1 120 ? 35.497 4.340 -28.055 1.00 85.12 120 LEU A N 1
ATOM 984 C CA . LEU A 1 120 ? 34.946 4.951 -29.264 1.00 85.12 120 LEU A CA 1
ATOM 985 C C . LEU A 1 120 ? 35.888 6.016 -29.847 1.00 85.12 120 LEU A C 1
ATOM 987 O O . LEU A 1 120 ? 36.162 5.993 -31.047 1.00 85.12 120 LEU A O 1
ATOM 991 N N . LEU A 1 121 ? 36.453 6.891 -29.009 1.00 84.19 121 LEU A N 1
ATOM 992 C CA . LEU A 1 121 ? 37.452 7.874 -29.445 1.00 84.19 121 LEU A CA 1
ATOM 993 C C . LEU A 1 121 ? 38.692 7.212 -30.051 1.00 84.19 121 LEU A C 1
ATOM 995 O O . LEU A 1 121 ? 39.185 7.661 -31.086 1.00 84.19 121 LEU A O 1
ATOM 999 N N . THR A 1 122 ? 39.175 6.127 -29.447 1.00 82.69 122 THR A N 1
ATOM 1000 C CA . THR A 1 122 ? 40.355 5.404 -29.944 1.00 82.69 122 THR A CA 1
ATOM 1001 C C . THR A 1 122 ? 40.110 4.825 -31.340 1.00 82.69 122 THR A C 1
ATOM 1003 O O . THR A 1 122 ? 40.958 4.960 -32.225 1.00 82.69 122 THR A O 1
ATOM 1006 N N . VAL A 1 123 ? 38.929 4.246 -31.574 1.00 87.00 123 VAL A N 1
ATOM 1007 C CA . VAL A 1 123 ? 38.538 3.710 -32.888 1.00 87.00 123 VAL A CA 1
ATOM 1008 C C . VAL A 1 123 ? 38.425 4.823 -33.931 1.00 87.00 123 VAL A C 1
ATOM 1010 O O . VAL A 1 123 ? 38.950 4.681 -35.035 1.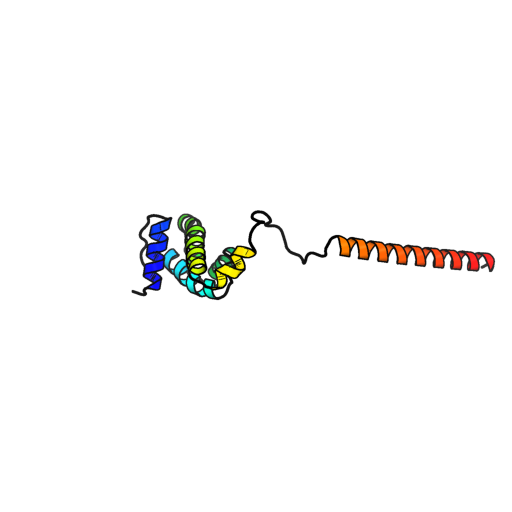00 87.00 123 VAL A O 1
ATOM 1013 N N . VAL A 1 124 ? 37.797 5.951 -33.588 1.00 86.62 124 VAL A N 1
ATOM 1014 C CA . VAL A 1 124 ? 37.643 7.094 -3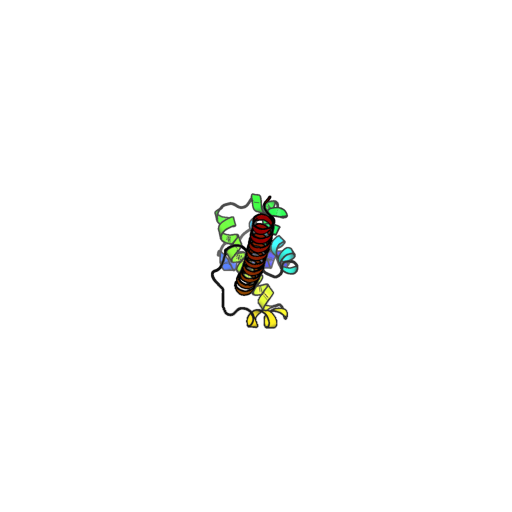4.505 1.00 86.62 124 VAL A CA 1
ATOM 1015 C C . VAL A 1 124 ? 39.000 7.681 -34.894 1.00 86.62 124 VAL A C 1
ATOM 1017 O O . VAL A 1 124 ? 39.242 7.934 -36.075 1.00 86.62 124 VAL A O 1
ATOM 1020 N N . ILE A 1 125 ? 39.910 7.853 -33.931 1.00 85.06 125 ILE A N 1
ATOM 1021 C CA . ILE A 1 125 ? 41.265 8.354 -34.199 1.00 85.06 125 ILE A CA 1
ATOM 1022 C C . ILE A 1 125 ? 42.029 7.374 -35.099 1.00 85.06 125 ILE A C 1
ATOM 1024 O O . ILE A 1 125 ? 42.654 7.810 -36.066 1.00 85.06 125 ILE A O 1
ATOM 1028 N N . GLY A 1 126 ? 41.943 6.067 -34.833 1.00 85.56 126 GLY A N 1
ATOM 1029 C CA . GLY A 1 126 ? 42.572 5.035 -35.663 1.00 85.56 126 GLY A CA 1
ATOM 1030 C C . GLY A 1 126 ? 42.041 5.004 -37.100 1.00 85.56 126 GLY A C 1
ATOM 1031 O O . GLY A 1 126 ? 42.813 4.913 -38.051 1.00 85.56 126 GLY A O 1
ATOM 1032 N N . LEU A 1 127 ? 40.729 5.147 -37.294 1.00 87.00 127 LEU A N 1
ATOM 1033 C CA . LEU A 1 127 ? 40.149 5.230 -38.638 1.00 87.00 127 LEU A CA 1
ATOM 1034 C C . LEU A 1 127 ? 40.571 6.514 -39.359 1.00 87.00 127 LEU A C 1
ATOM 1036 O O . LEU A 1 127 ? 40.908 6.468 -40.540 1.00 87.00 127 LEU A O 1
ATOM 1040 N N . ALA A 1 128 ? 40.617 7.651 -38.662 1.00 82.62 128 ALA A N 1
ATOM 1041 C CA . ALA A 1 128 ? 41.049 8.917 -39.248 1.00 82.62 128 ALA A CA 1
ATOM 1042 C C . ALA A 1 128 ? 42.521 8.889 -39.692 1.00 82.62 128 ALA A C 1
ATOM 1044 O O . ALA A 1 128 ? 42.861 9.452 -40.738 1.00 82.62 128 ALA A O 1
ATOM 1045 N N . THR A 1 129 ? 43.404 8.229 -38.936 1.00 82.94 129 THR A N 1
ATOM 1046 C CA . THR A 1 129 ? 44.810 8.064 -39.333 1.00 82.94 129 THR A CA 1
ATOM 1047 C C . THR A 1 129 ? 44.949 7.130 -40.527 1.00 82.94 129 THR A C 1
ATOM 1049 O O . THR A 1 129 ? 45.669 7.480 -41.461 1.00 82.94 129 THR A O 1
ATOM 1052 N N . ILE A 1 130 ? 44.216 6.013 -40.563 1.00 84.81 130 ILE A N 1
ATOM 1053 C CA . ILE A 1 130 ? 44.189 5.110 -41.725 1.00 84.81 130 ILE A CA 1
ATOM 1054 C C . ILE A 1 130 ? 43.693 5.851 -42.969 1.00 84.81 130 ILE A C 1
ATOM 1056 O O . ILE A 1 130 ? 44.361 5.821 -43.999 1.00 84.81 130 ILE A O 1
ATOM 1060 N N . ILE A 1 131 ? 42.582 6.588 -42.870 1.00 85.38 131 ILE A N 1
ATOM 1061 C CA . ILE A 1 131 ? 42.037 7.377 -43.983 1.00 85.38 131 ILE A CA 1
ATOM 1062 C C . ILE A 1 131 ? 43.057 8.412 -44.470 1.00 85.38 131 ILE A C 1
ATOM 1064 O O . ILE A 1 131 ? 43.262 8.541 -45.675 1.00 85.38 131 ILE A O 1
ATOM 1068 N N . ARG A 1 132 ? 43.749 9.116 -43.562 1.00 81.81 132 ARG A N 1
ATOM 1069 C CA . ARG A 1 132 ? 44.817 10.057 -43.941 1.00 81.81 132 ARG A CA 1
ATOM 1070 C C . ARG A 1 132 ? 45.986 9.377 -44.643 1.00 81.81 132 ARG A C 1
ATOM 1072 O O . ARG A 1 132 ? 46.513 9.944 -45.594 1.00 81.81 132 ARG A O 1
ATOM 1079 N N . ILE A 1 133 ? 46.400 8.197 -44.186 1.00 83.12 133 ILE A N 1
ATOM 1080 C CA . ILE A 1 133 ? 47.473 7.429 -44.827 1.00 83.12 133 ILE A CA 1
ATOM 1081 C C . ILE A 1 133 ? 47.030 6.987 -46.224 1.00 83.12 133 ILE A C 1
ATOM 1083 O O . ILE A 1 133 ? 47.762 7.208 -47.182 1.00 83.12 133 ILE A O 1
ATOM 1087 N N . CYS A 1 134 ? 45.815 6.457 -46.371 1.00 80.06 134 CYS A N 1
ATOM 1088 C CA . CYS A 1 134 ? 45.260 6.080 -47.671 1.00 80.06 134 CYS A CA 1
ATOM 1089 C C . CYS A 1 134 ? 45.152 7.277 -48.626 1.00 80.06 134 CYS A C 1
ATOM 1091 O O . CYS A 1 134 ? 45.557 7.163 -49.778 1.00 80.06 134 CYS A O 1
ATOM 1093 N N . LEU A 1 135 ? 44.673 8.434 -48.154 1.00 79.62 135 LEU A N 1
ATOM 1094 C CA . LEU A 1 135 ? 44.620 9.679 -48.934 1.00 79.62 135 LEU A CA 1
ATOM 1095 C C . LEU A 1 135 ? 46.011 10.159 -49.355 1.00 79.62 135 LEU A C 1
ATOM 1097 O O . LEU A 1 135 ? 46.188 10.613 -50.482 1.00 79.62 135 LEU A O 1
ATOM 1101 N N . ARG A 1 136 ? 47.003 10.050 -48.466 1.00 76.06 136 ARG A N 1
ATOM 1102 C CA . ARG A 1 136 ? 48.389 10.410 -48.777 1.00 76.06 136 ARG A CA 1
ATOM 1103 C C . ARG A 1 136 ? 48.976 9.494 -49.847 1.00 76.06 136 ARG A C 1
ATOM 1105 O O . ARG A 1 136 ? 49.573 9.995 -50.788 1.00 76.06 136 ARG A O 1
ATOM 1112 N N . ILE A 1 137 ? 48.747 8.187 -49.739 1.00 77.56 137 ILE A N 1
ATOM 1113 C CA . ILE A 1 137 ? 49.198 7.204 -50.732 1.00 77.56 137 ILE A CA 1
ATOM 1114 C C . ILE A 1 137 ? 48.504 7.434 -52.082 1.00 77.56 137 ILE A C 1
ATOM 1116 O O . ILE A 1 137 ? 49.170 7.419 -53.109 1.00 77.56 137 ILE A O 1
ATOM 1120 N N . LEU A 1 138 ? 47.194 7.706 -52.097 1.00 74.00 138 LEU A N 1
ATOM 1121 C CA . LEU A 1 138 ? 46.449 8.040 -53.321 1.00 74.00 138 LEU A CA 1
ATOM 1122 C C . LEU A 1 138 ? 46.984 9.313 -53.998 1.00 74.00 138 LEU A C 1
ATOM 1124 O O . LEU A 1 138 ? 47.135 9.337 -55.214 1.00 74.00 138 LEU A O 1
ATOM 1128 N N . SER A 1 139 ? 47.324 10.335 -53.209 1.00 72.00 139 SER A N 1
ATOM 1129 C CA . SER A 1 139 ? 47.936 11.577 -53.699 1.00 72.00 139 SER A CA 1
ATOM 1130 C C . SER A 1 139 ? 49.353 11.356 -54.249 1.00 72.00 139 SER A C 1
ATOM 1132 O O . SER A 1 139 ? 49.697 11.870 -55.311 1.00 72.00 139 SER A O 1
ATOM 1134 N N . GLU A 1 140 ? 50.165 10.526 -53.585 1.00 69.38 140 GLU A N 1
ATOM 1135 C CA . GLU A 1 140 ? 51.506 10.145 -54.057 1.00 69.38 140 GLU A CA 1
ATOM 1136 C C . GLU A 1 140 ? 51.460 9.254 -55.315 1.00 69.38 140 GLU A C 1
ATOM 1138 O O . GLU A 1 140 ? 52.403 9.259 -56.105 1.00 69.38 140 GLU A O 1
ATOM 1143 N N . MET A 1 141 ? 50.354 8.536 -55.540 1.00 70.69 141 MET A N 1
ATOM 1144 C CA . MET A 1 141 ? 50.098 7.754 -56.756 1.00 70.69 141 MET A CA 1
ATOM 1145 C C . MET A 1 141 ? 49.581 8.591 -57.940 1.00 70.69 141 MET A C 1
ATOM 1147 O O . MET A 1 141 ? 49.442 8.044 -59.033 1.00 70.69 141 MET A O 1
ATOM 1151 N N . GLY A 1 142 ? 49.359 9.900 -57.765 1.00 58.50 142 GLY A N 1
ATOM 1152 C CA . GLY A 1 142 ? 49.072 10.828 -58.863 1.00 58.50 142 GLY A CA 1
ATOM 1153 C C . GLY A 1 142 ? 47.747 10.569 -59.584 1.00 58.50 142 GLY A C 1
ATOM 1154 O O . GLY A 1 142 ? 47.722 10.588 -60.816 1.00 58.50 142 GLY A O 1
ATOM 1155 N N . LEU A 1 143 ? 46.673 10.315 -58.827 1.00 52.97 143 LEU A N 1
ATOM 1156 C CA . LEU A 1 143 ? 45.295 10.289 -59.333 1.00 52.97 143 LEU A CA 1
ATOM 1157 C C . LEU A 1 143 ? 44.555 11.596 -59.020 1.00 52.97 143 LEU A C 1
ATOM 1159 O O . LEU A 1 143 ? 44.721 12.104 -57.886 1.00 52.97 143 LEU A O 1
#